Protein AF-A0A671SHD4-F1 (afdb_monomer_lite)

Sequence (55 aa):
MGNRGMEDLIPLVNGLQDAFSAIGQNANLDLPQIAVVGGQSAGKSSVLENFVGTV

Foldseek 3Di:
DDPVVCLVVVVVLVVVCVVCVVVVHPPPPPRDDDDDDDDPPPCSVVVVCVVNPHD

Secondary structure (DSSP, 8-state):
---HHHHHHHHHHHHHHHHHHHTT---S-----------TTS-HHHHHHHHH---

Organism: NCBI:txid1608454

Structure (mmCIF, N/CA/C/O backbone):
data_AF-A0A671SHD4-F1
#
_entry.id   AF-A0A671SHD4-F1
#
loop_
_atom_site.group_PDB
_atom_site.id
_atom_site.type_symbol
_atom_site.label_atom_id
_atom_site.label_alt_id
_atom_site.label_comp_id
_atom_site.label_asym_id
_atom_site.label_entity_id
_atom_site.label_seq_id
_atom_site.pdbx_PDB_ins_code
_atom_site.Cartn_x
_atom_site.Cartn_y
_atom_site.Cartn_z
_atom_site.occupancy
_atom_site.B_iso_or_equiv
_atom_site.auth_seq_id
_atom_site.auth_comp_id
_atom_site.auth_asym_id
_atom_site.auth_atom_id
_atom_site.pdbx_PDB_model_num
ATOM 1 N N . MET A 1 1 ? 14.173 -5.094 -18.166 1.00 49.81 1 MET A N 1
ATOM 2 C CA . MET A 1 1 ? 13.792 -3.668 -18.226 1.00 49.81 1 MET A CA 1
ATOM 3 C C . MET A 1 1 ? 12.745 -3.468 -17.148 1.00 49.81 1 MET A C 1
ATOM 5 O O . MET A 1 1 ? 11.699 -4.091 -17.251 1.00 49.81 1 MET A O 1
ATOM 9 N N . GLY A 1 2 ? 13.089 -2.763 -16.067 1.00 63.53 2 GLY A N 1
ATOM 10 C CA . GLY A 1 2 ? 12.195 -2.550 -14.924 1.00 63.53 2 GLY A CA 1
ATOM 11 C C . GLY A 1 2 ? 10.985 -1.701 -15.306 1.00 63.53 2 GLY A C 1
ATOM 12 O O . GLY A 1 2 ? 11.037 -0.928 -16.270 1.00 63.53 2 GLY A O 1
ATOM 13 N N . ASN A 1 3 ? 9.886 -1.875 -14.576 1.00 67.69 3 ASN A N 1
ATOM 14 C CA . ASN A 1 3 ? 8.661 -1.105 -14.756 1.00 67.69 3 ASN A CA 1
ATOM 15 C C . ASN A 1 3 ? 8.872 0.330 -14.245 1.00 67.69 3 ASN A C 1
ATOM 17 O O . ASN A 1 3 ? 8.352 0.689 -13.196 1.00 67.69 3 ASN A O 1
ATOM 21 N N . ARG A 1 4 ? 9.598 1.157 -15.010 1.00 70.44 4 ARG A N 1
ATOM 22 C CA . ARG A 1 4 ? 9.896 2.568 -14.685 1.00 70.44 4 ARG A CA 1
ATOM 23 C C . ARG A 1 4 ? 8.656 3.381 -14.305 1.00 70.44 4 ARG A C 1
ATOM 25 O O . ARG A 1 4 ? 8.711 4.212 -13.418 1.00 70.44 4 ARG A O 1
ATOM 32 N N . GLY A 1 5 ? 7.511 3.091 -14.928 1.00 73.38 5 GLY A N 1
ATOM 33 C CA . GLY A 1 5 ? 6.246 3.727 -14.556 1.00 73.38 5 GLY A CA 1
ATOM 34 C C . GLY A 1 5 ? 5.800 3.410 -13.123 1.00 73.38 5 GLY A C 1
ATOM 35 O O . GLY A 1 5 ? 5.224 4.267 -12.473 1.00 73.38 5 GLY A O 1
ATOM 36 N N . MET A 1 6 ? 6.081 2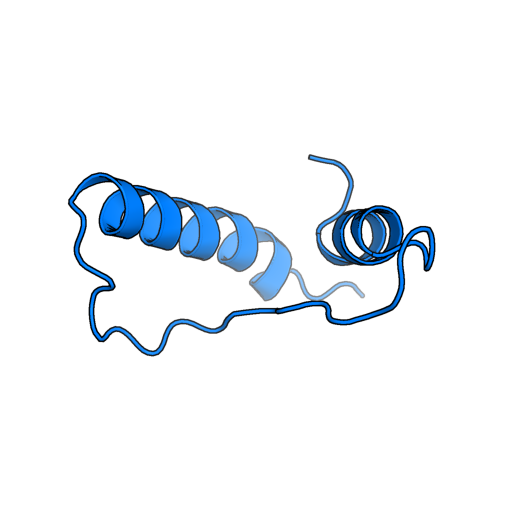.210 -12.602 1.00 73.62 6 MET A N 1
ATOM 37 C CA . MET A 1 6 ? 5.792 1.869 -11.204 1.00 73.62 6 MET A CA 1
ATOM 38 C C . MET A 1 6 ? 6.799 2.477 -10.227 1.00 73.62 6 MET A C 1
ATOM 40 O O . MET A 1 6 ? 6.398 2.824 -9.124 1.00 73.62 6 MET A O 1
ATOM 44 N N . GLU A 1 7 ? 8.060 2.646 -10.626 1.00 77.69 7 GLU A N 1
ATOM 45 C CA . GLU A 1 7 ? 9.094 3.273 -9.786 1.00 77.69 7 GLU A CA 1
ATOM 46 C C . GLU A 1 7 ? 8.693 4.702 -9.374 1.00 77.69 7 GLU A C 1
ATOM 48 O O . GLU A 1 7 ? 8.874 5.073 -8.218 1.00 77.69 7 GLU A O 1
ATOM 53 N N . ASP A 1 8 ? 8.044 5.458 -10.268 1.00 80.56 8 ASP A N 1
ATOM 54 C CA . ASP A 1 8 ? 7.529 6.803 -9.966 1.00 80.56 8 ASP A CA 1
ATOM 55 C C . ASP A 1 8 ? 6.128 6.791 -9.319 1.00 80.56 8 ASP A C 1
ATOM 57 O O . ASP A 1 8 ? 5.784 7.670 -8.524 1.00 80.56 8 ASP A O 1
ATOM 61 N N . LEU A 1 9 ? 5.290 5.798 -9.646 1.00 83.38 9 LEU A N 1
ATOM 62 C CA . LEU A 1 9 ? 3.919 5.710 -9.131 1.00 83.38 9 LEU A CA 1
ATOM 63 C C . LEU A 1 9 ? 3.845 5.189 -7.692 1.00 83.38 9 LEU A C 1
ATOM 65 O O . LEU A 1 9 ? 2.956 5.617 -6.958 1.00 83.38 9 LEU A O 1
ATOM 69 N N . ILE A 1 10 ? 4.744 4.291 -7.276 1.00 84.69 10 ILE A N 1
ATOM 70 C CA . ILE A 1 10 ? 4.736 3.717 -5.921 1.00 84.69 10 ILE A CA 1
ATOM 71 C C . ILE A 1 10 ? 4.906 4.816 -4.852 1.00 84.69 10 ILE A C 1
ATOM 73 O O . ILE A 1 10 ? 4.046 4.904 -3.973 1.00 84.69 10 ILE A O 1
ATOM 77 N N . PRO A 1 11 ? 5.915 5.712 -4.924 1.00 86.19 11 PRO A N 1
ATOM 78 C CA . PRO A 1 11 ? 6.059 6.800 -3.956 1.00 86.19 11 PRO A CA 1
ATOM 79 C C . PRO A 1 11 ? 4.861 7.757 -3.948 1.00 86.19 11 PRO A C 1
ATOM 81 O O . PRO A 1 11 ? 4.415 8.182 -2.883 1.00 86.19 11 PRO A O 1
ATOM 84 N N . LEU A 1 12 ? 4.307 8.070 -5.127 1.00 87.94 12 LEU A N 1
ATOM 85 C CA . LEU A 1 12 ? 3.149 8.958 -5.264 1.00 87.94 12 LEU A CA 1
ATOM 86 C C . LEU A 1 12 ? 1.899 8.372 -4.595 1.00 87.94 12 LEU A C 1
ATOM 88 O O . LEU A 1 12 ? 1.211 9.057 -3.837 1.00 87.94 12 LEU A O 1
ATOM 92 N N . VAL A 1 13 ? 1.604 7.105 -4.883 1.00 86.69 13 VAL A N 1
ATOM 93 C CA . VAL A 1 13 ? 0.440 6.399 -4.341 1.00 86.69 13 VAL A CA 1
ATOM 94 C C . VAL A 1 13 ? 0.582 6.198 -2.831 1.00 86.69 13 VAL A C 1
ATOM 96 O O . VAL A 1 13 ? -0.399 6.403 -2.116 1.00 86.69 13 VAL A O 1
ATOM 99 N N . ASN A 1 14 ? 1.785 5.890 -2.335 1.00 86.25 14 ASN A N 1
ATOM 100 C CA . ASN A 1 14 ? 2.055 5.808 -0.896 1.00 86.25 14 ASN A CA 1
ATOM 101 C C . ASN A 1 14 ? 1.819 7.160 -0.205 1.00 86.25 14 ASN A C 1
ATOM 103 O O . ASN A 1 14 ? 1.078 7.222 0.771 1.00 86.25 14 ASN A O 1
ATOM 107 N N . GLY A 1 15 ? 2.341 8.260 -0.762 1.00 87.44 15 GLY A N 1
ATOM 108 C CA . GLY A 1 15 ? 2.151 9.597 -0.189 1.00 87.44 15 GLY A CA 1
ATOM 109 C C . GLY A 1 15 ? 0.684 10.043 -0.138 1.00 87.44 15 GLY A C 1
ATOM 110 O O . GLY A 1 15 ? 0.256 10.674 0.829 1.00 87.44 15 GLY A O 1
ATOM 111 N N . LEU A 1 16 ? -0.117 9.684 -1.147 1.00 86.56 16 LEU A N 1
ATOM 112 C CA . LEU A 1 16 ? -1.564 9.918 -1.119 1.00 86.56 16 LEU A CA 1
ATOM 113 C C . LEU A 1 16 ? -2.247 9.088 -0.027 1.00 86.56 16 LEU A C 1
ATOM 115 O O . LEU A 1 16 ? -3.057 9.629 0.726 1.00 86.56 16 LEU A O 1
ATOM 119 N N . GLN A 1 17 ? -1.917 7.798 0.086 1.00 84.50 17 GLN A N 1
ATOM 120 C CA . GLN A 1 17 ? -2.474 6.929 1.127 1.00 84.50 17 GLN A CA 1
ATOM 121 C C . GLN A 1 17 ? -2.135 7.424 2.537 1.00 84.50 17 GLN A C 1
ATOM 123 O 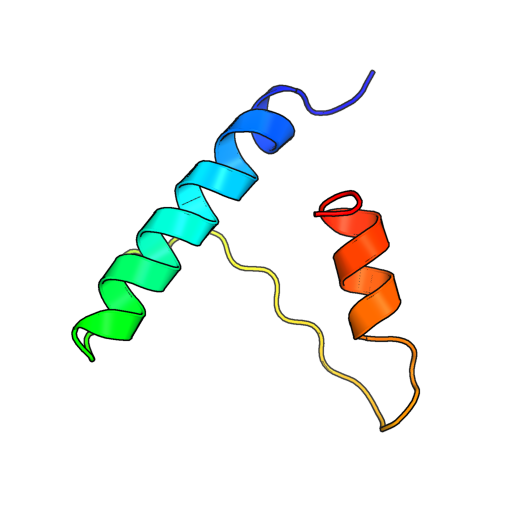O . GLN A 1 17 ? -3.015 7.417 3.400 1.00 84.50 17 GLN A O 1
ATOM 128 N N . ASP A 1 18 ? -0.915 7.915 2.756 1.00 85.31 18 ASP A N 1
ATOM 129 C CA . ASP A 1 18 ? -0.492 8.501 4.029 1.00 85.31 18 ASP A CA 1
ATOM 130 C C . ASP A 1 18 ? -1.292 9.769 4.355 1.00 85.31 18 ASP A C 1
ATOM 132 O O . ASP A 1 18 ? -1.793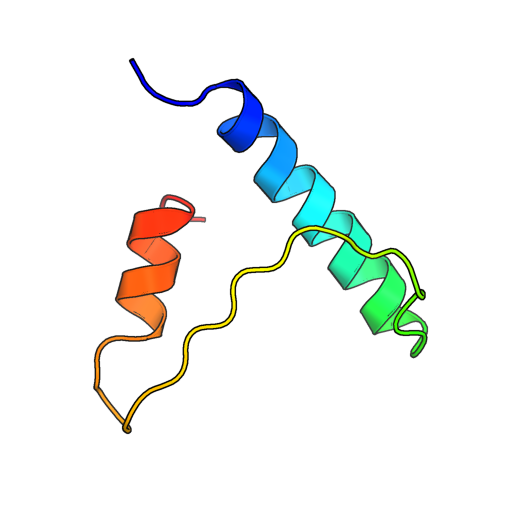 9.922 5.472 1.00 85.31 18 ASP A O 1
ATOM 136 N N . ALA A 1 19 ? -1.487 10.655 3.370 1.00 86.62 19 ALA A N 1
ATOM 137 C CA . ALA A 1 19 ? -2.266 11.881 3.541 1.00 86.62 19 ALA A CA 1
ATOM 138 C C . ALA A 1 19 ? -3.736 11.598 3.898 1.00 86.62 19 ALA A C 1
ATOM 140 O O . ALA A 1 19 ? -4.296 12.259 4.775 1.00 86.62 19 ALA A O 1
ATOM 141 N N . PHE A 1 20 ? -4.355 10.602 3.257 1.00 83.38 20 PHE A N 1
ATOM 142 C CA . PHE A 1 20 ? -5.730 10.194 3.556 1.00 83.38 20 PHE A CA 1
ATOM 143 C C . PHE A 1 20 ? -5.842 9.481 4.911 1.00 83.38 20 PHE A C 1
ATOM 145 O O . PHE A 1 20 ? -6.709 9.817 5.725 1.00 83.38 20 PHE A O 1
ATOM 152 N N . SER A 1 21 ? -4.902 8.587 5.219 1.00 81.75 21 SER A N 1
ATOM 153 C CA . SER A 1 21 ? -4.835 7.913 6.521 1.00 81.75 21 SER A CA 1
ATOM 154 C C . SER A 1 21 ? -4.681 8.911 7.675 1.00 81.75 21 SER A C 1
ATOM 156 O O . SER A 1 21 ? -5.332 8.758 8.710 1.00 81.75 21 SER A O 1
ATOM 158 N N . ALA A 1 22 ? -3.892 9.976 7.488 1.00 83.69 22 ALA A N 1
ATOM 159 C CA . ALA A 1 22 ? -3.662 11.014 8.494 1.00 83.69 22 ALA A CA 1
ATOM 160 C C . ALA A 1 22 ? -4.920 11.828 8.849 1.00 83.69 22 ALA A C 1
ATOM 162 O O . ALA A 1 22 ? -5.048 12.297 9.980 1.00 83.69 22 ALA A O 1
ATOM 163 N N . ILE A 1 23 ? -5.866 11.980 7.917 1.00 83.56 23 ILE A N 1
ATOM 164 C CA . ILE A 1 23 ? -7.135 12.692 8.152 1.00 83.56 23 ILE A CA 1
ATOM 165 C C . ILE A 1 23 ? -8.263 11.761 8.627 1.00 83.56 23 ILE A C 1
ATOM 167 O O . ILE A 1 23 ? -9.413 12.188 8.739 1.00 83.56 23 ILE A O 1
ATOM 171 N N . GLY A 1 24 ? -7.958 10.485 8.901 1.00 71.62 24 GLY A N 1
ATOM 172 C CA . GLY A 1 24 ? -8.933 9.487 9.354 1.00 71.62 24 GLY A CA 1
ATOM 173 C C . GLY A 1 24 ? -9.997 9.147 8.307 1.00 71.62 24 GLY A C 1
ATOM 174 O O . GLY A 1 24 ? -11.031 8.566 8.635 1.00 71.62 24 GLY A O 1
ATOM 175 N N . GLN A 1 25 ? -9.762 9.526 7.052 1.00 66.88 25 GLN A N 1
ATOM 176 C CA . GLN A 1 25 ? -10.593 9.156 5.921 1.00 66.88 25 GLN A CA 1
ATOM 177 C C . GLN A 1 25 ? -9.815 8.120 5.125 1.00 66.88 25 GLN A C 1
ATOM 179 O O . GLN A 1 25 ? -8.826 8.450 4.483 1.00 66.88 25 GLN A O 1
ATOM 184 N N . ASN A 1 26 ? -10.294 6.878 5.083 1.00 64.06 26 ASN A N 1
ATOM 185 C CA . ASN A 1 26 ? -10.003 6.067 3.908 1.00 64.06 26 ASN A CA 1
ATOM 186 C C . ASN A 1 26 ? -10.751 6.748 2.769 1.00 64.06 26 ASN A C 1
ATOM 188 O O . ASN A 1 26 ? -11.955 6.543 2.611 1.00 64.06 26 ASN A O 1
ATOM 192 N N . ALA A 1 27 ? -10.083 7.657 2.054 1.00 60.44 27 ALA A N 1
ATOM 193 C CA . ALA A 1 27 ? -10.668 8.195 0.846 1.00 60.44 27 ALA A CA 1
ATOM 194 C C . ALA A 1 27 ? -11.069 6.999 -0.005 1.00 60.44 27 ALA A C 1
ATOM 196 O O . ALA A 1 27 ? -10.260 6.098 -0.216 1.00 60.44 27 ALA A O 1
ATOM 197 N N . ASN A 1 28 ? -12.321 6.980 -0.457 1.00 65.25 28 ASN A N 1
ATOM 198 C CA . ASN A 1 28 ? -12.853 5.943 -1.336 1.00 65.25 28 ASN A CA 1
ATOM 199 C C . ASN A 1 28 ? -12.286 6.116 -2.759 1.00 65.25 28 ASN A C 1
ATOM 201 O O . ASN A 1 28 ? -13.012 6.155 -3.749 1.00 65.25 28 ASN A O 1
ATOM 205 N N . LEU A 1 29 ? -10.982 6.363 -2.827 1.00 66.44 29 LEU A N 1
ATOM 206 C CA . LEU A 1 29 ? -10.157 6.313 -4.004 1.00 66.44 29 LEU A CA 1
ATOM 207 C C . LEU A 1 29 ? -9.675 4.871 -4.051 1.00 66.44 29 LEU A C 1
ATOM 209 O O . LEU A 1 29 ? -8.908 4.458 -3.183 1.00 66.44 29 LEU A O 1
ATOM 213 N N . ASP A 1 30 ? -10.130 4.119 -5.050 1.00 73.38 30 ASP A N 1
ATOM 214 C CA . ASP A 1 30 ? -9.626 2.777 -5.354 1.00 73.38 30 ASP A CA 1
ATOM 215 C C . ASP A 1 30 ? -8.189 2.883 -5.896 1.00 73.38 30 ASP A C 1
ATOM 217 O O . ASP A 1 30 ? -7.903 2.632 -7.069 1.00 73.38 30 ASP A O 1
ATOM 221 N N . LEU A 1 31 ? -7.272 3.343 -5.042 1.00 78.75 31 LEU A N 1
ATOM 222 C CA . LEU A 1 31 ? -5.850 3.360 -5.327 1.00 78.75 31 LEU A CA 1
ATOM 223 C C . LEU A 1 31 ? -5.336 1.915 -5.307 1.00 78.75 31 LEU A C 1
ATOM 225 O O . LEU A 1 31 ? -5.733 1.127 -4.447 1.00 78.75 31 LEU A O 1
ATOM 229 N N . PRO A 1 32 ? -4.425 1.551 -6.220 1.00 78.62 32 PRO A N 1
ATOM 230 C CA . PRO A 1 32 ? -3.813 0.233 -6.198 1.00 78.62 32 PRO A CA 1
ATOM 231 C C . PRO A 1 32 ? -2.993 0.053 -4.912 1.00 78.62 32 PRO A C 1
ATOM 233 O O . PRO A 1 32 ? -2.089 0.835 -4.621 1.00 78.62 32 PRO A O 1
ATOM 236 N N . GLN A 1 33 ? -3.313 -0.993 -4.149 1.00 80.00 33 GLN A N 1
ATOM 237 C CA . GLN A 1 33 ? -2.684 -1.333 -2.871 1.00 80.00 33 GLN A CA 1
ATOM 238 C C . GLN A 1 33 ? -2.155 -2.767 -2.892 1.00 80.00 33 GLN A C 1
ATOM 240 O O . GLN A 1 33 ? -2.750 -3.655 -3.504 1.00 80.00 33 GLN A O 1
ATOM 245 N N . ILE A 1 34 ? -1.050 -3.007 -2.185 1.00 82.62 34 ILE A N 1
ATOM 246 C CA . ILE A 1 34 ? -0.486 -4.345 -1.983 1.00 82.62 34 ILE A CA 1
ATOM 247 C C . ILE A 1 34 ? -0.556 -4.663 -0.494 1.00 82.62 34 ILE A C 1
ATOM 249 O O . ILE A 1 34 ? 0.120 -4.035 0.317 1.00 82.62 34 ILE A O 1
ATOM 253 N N . ALA A 1 35 ? -1.361 -5.661 -0.136 1.00 83.38 35 ALA A N 1
ATOM 254 C CA . ALA A 1 35 ? -1.439 -6.182 1.222 1.00 83.38 35 ALA A CA 1
ATOM 255 C C . ALA A 1 35 ? -0.752 -7.549 1.298 1.00 83.38 35 ALA A C 1
ATOM 257 O O . ALA A 1 35 ? -1.003 -8.432 0.477 1.00 83.38 35 ALA A O 1
ATOM 258 N N . VAL A 1 36 ? 0.093 -7.743 2.312 1.00 86.69 36 VAL A N 1
ATOM 259 C CA . VAL A 1 36 ? 0.780 -9.017 2.553 1.00 86.69 36 VAL A CA 1
ATOM 260 C C . VAL A 1 36 ? 0.198 -9.680 3.795 1.00 86.69 36 VAL A C 1
ATOM 262 O O . VAL A 1 36 ? 0.285 -9.149 4.901 1.00 86.69 36 VAL A O 1
ATOM 265 N N . VAL A 1 37 ? -0.367 -10.873 3.617 1.00 92.19 37 VAL A N 1
ATOM 266 C CA . VAL A 1 37 ? -0.957 -11.687 4.688 1.00 92.19 37 VAL A CA 1
ATOM 267 C C . VAL A 1 37 ? -0.139 -12.957 4.904 1.00 92.19 37 VAL A C 1
ATOM 269 O O . VAL A 1 37 ? 0.313 -13.590 3.955 1.00 92.19 37 VAL A O 1
ATOM 272 N N . GLY A 1 38 ? 0.081 -13.338 6.163 1.00 92.31 38 GLY A N 1
ATOM 273 C CA . GLY A 1 38 ? 0.846 -14.541 6.493 1.00 92.31 38 GLY A CA 1
ATOM 274 C C . GLY A 1 38 ? 1.214 -14.650 7.971 1.00 92.31 38 GLY A C 1
ATOM 275 O O . GLY A 1 38 ? 1.121 -13.678 8.727 1.00 92.31 38 GLY A O 1
ATOM 276 N N . GLY A 1 39 ? 1.666 -15.841 8.373 1.00 94.75 39 GLY A N 1
ATOM 277 C CA . GLY A 1 39 ? 2.053 -16.148 9.752 1.00 94.75 39 GLY A CA 1
ATOM 278 C C . GLY A 1 39 ? 3.138 -15.222 10.317 1.00 94.75 39 GLY A C 1
ATOM 279 O O . GLY A 1 39 ? 3.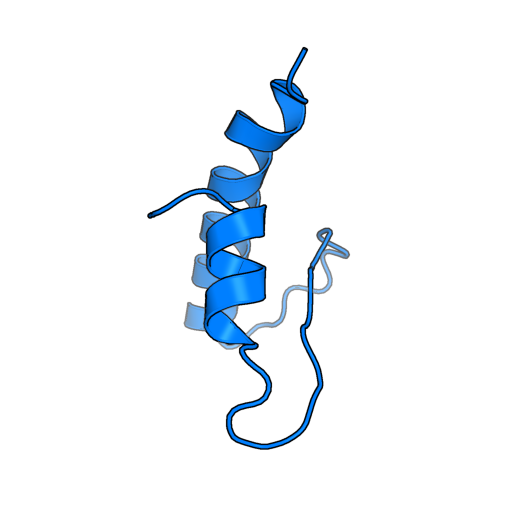820 -14.480 9.595 1.00 94.75 39 GLY A O 1
ATOM 280 N N . GLN A 1 40 ? 3.306 -15.233 11.639 1.00 93.56 40 GLN A N 1
ATOM 281 C CA . GLN A 1 40 ? 4.429 -14.551 12.283 1.00 93.56 40 GLN A CA 1
ATOM 282 C C . GLN A 1 40 ? 5.751 -15.072 11.692 1.00 93.56 40 GLN A C 1
ATOM 284 O O . GLN A 1 40 ? 5.887 -16.262 11.438 1.00 93.56 40 GLN A O 1
ATOM 289 N N . SER A 1 41 ? 6.721 -14.184 11.454 1.00 90.88 41 SER A N 1
ATOM 290 C CA . SER A 1 41 ? 8.044 -14.539 10.904 1.00 90.88 41 SER A CA 1
ATOM 291 C C . SER A 1 41 ? 8.062 -15.095 9.464 1.00 90.88 41 SER A C 1
ATOM 293 O O . SER A 1 41 ? 9.125 -15.404 8.946 1.00 90.88 41 SER A O 1
ATOM 295 N N . ALA A 1 42 ? 6.936 -15.109 8.741 1.00 91.81 42 ALA A N 1
ATOM 296 C CA . ALA A 1 42 ? 6.883 -15.537 7.332 1.00 91.81 42 ALA A CA 1
ATOM 297 C C . ALA A 1 42 ? 7.610 -14.602 6.330 1.00 91.81 42 ALA A C 1
ATOM 299 O O . ALA A 1 42 ? 7.422 -14.731 5.126 1.00 91.81 42 ALA A O 1
ATOM 300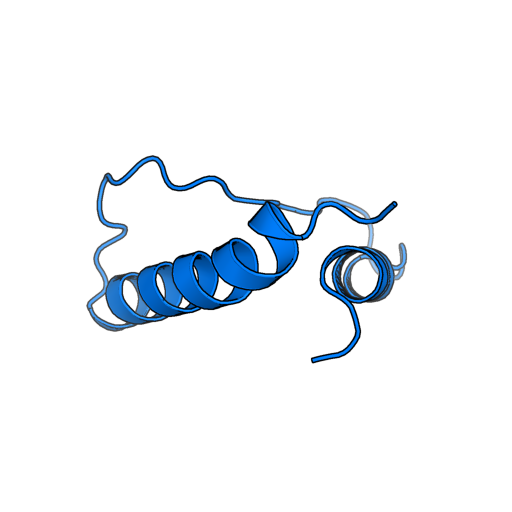 N N . GLY A 1 43 ? 8.388 -13.622 6.803 1.00 91.06 43 GLY A N 1
ATOM 301 C CA . GLY A 1 43 ? 9.125 -12.697 5.934 1.00 91.06 43 GLY A CA 1
ATOM 302 C C . GLY A 1 43 ? 8.278 -11.607 5.268 1.00 91.06 43 GLY A C 1
ATOM 303 O O . GLY A 1 43 ? 8.692 -11.064 4.253 1.00 91.06 43 GLY A O 1
ATOM 304 N N . LYS A 1 44 ? 7.106 -11.259 5.824 1.00 91.88 44 LYS A N 1
ATOM 305 C CA . LYS A 1 44 ? 6.181 -10.257 5.249 1.00 91.88 44 LYS A CA 1
ATOM 306 C C . LYS A 1 44 ? 6.859 -8.920 4.911 1.00 91.88 44 LYS A C 1
ATOM 308 O O . LYS A 1 44 ? 6.637 -8.392 3.829 1.00 91.88 44 LYS A O 1
ATOM 313 N N . SER A 1 45 ? 7.702 -8.409 5.811 1.00 87.69 45 SER A N 1
ATOM 314 C CA . SER A 1 45 ? 8.452 -7.165 5.596 1.00 87.69 45 SER A CA 1
ATOM 315 C C . SER A 1 45 ? 9.479 -7.305 4.474 1.00 87.69 45 SER A C 1
ATOM 317 O O . SER A 1 45 ? 9.496 -6.479 3.575 1.00 87.69 45 SER A O 1
ATOM 319 N N . SER A 1 46 ? 10.236 -8.406 4.441 1.00 89.81 46 SER A N 1
ATOM 320 C CA . SER A 1 46 ? 11.211 -8.667 3.374 1.00 89.81 46 SER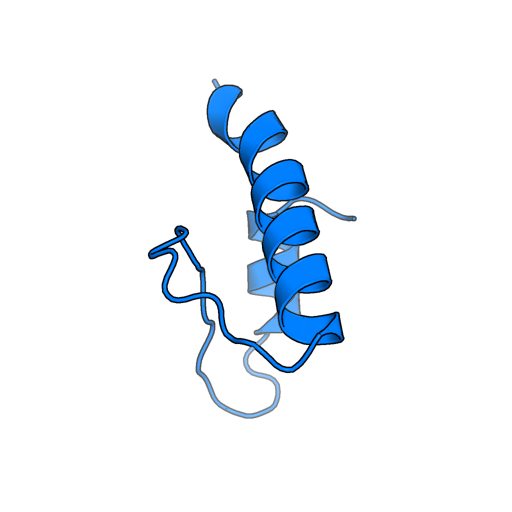 A CA 1
ATOM 321 C C . SER A 1 46 ? 10.568 -8.834 1.998 1.00 89.81 46 SER A C 1
ATOM 323 O O . SER A 1 46 ? 11.170 -8.480 0.989 1.00 89.81 46 SER A O 1
ATOM 325 N N . VAL A 1 47 ? 9.335 -9.349 1.932 1.00 86.81 47 VAL A N 1
ATOM 326 C CA . VAL A 1 47 ? 8.566 -9.397 0.678 1.00 86.81 47 VAL A CA 1
ATOM 327 C C . VAL A 1 47 ? 8.222 -7.986 0.200 1.00 86.81 47 VAL A C 1
ATOM 329 O O . VAL A 1 47 ? 8.394 -7.706 -0.981 1.00 86.81 47 VAL A O 1
ATOM 332 N N . LEU A 1 48 ? 7.783 -7.096 1.096 1.00 84.56 48 LEU A N 1
ATOM 333 C CA . LEU A 1 48 ? 7.484 -5.701 0.751 1.00 84.56 48 LEU A CA 1
ATOM 334 C C . LEU A 1 48 ? 8.745 -4.923 0.352 1.00 84.56 48 LEU A C 1
ATOM 336 O O . LEU A 1 48 ? 8.725 -4.227 -0.658 1.00 84.56 48 LEU A O 1
ATOM 340 N N . GLU A 1 49 ? 9.845 -5.089 1.087 1.00 85.06 49 GLU A N 1
ATOM 341 C CA . GLU A 1 49 ? 11.142 -4.452 0.805 1.00 85.06 49 GLU A CA 1
ATOM 342 C C . GLU A 1 49 ? 11.686 -4.858 -0.569 1.00 85.06 49 GLU A C 1
ATOM 344 O O . GLU A 1 49 ? 12.111 -4.008 -1.349 1.00 85.06 49 GLU A O 1
ATOM 349 N N . ASN A 1 50 ? 11.603 -6.146 -0.913 1.00 83.19 50 ASN A N 1
ATOM 350 C CA . ASN A 1 50 ? 12.002 -6.628 -2.236 1.00 83.19 50 ASN A CA 1
ATOM 351 C C . ASN A 1 50 ? 11.101 -6.101 -3.362 1.00 83.19 50 ASN A C 1
ATOM 353 O O . ASN A 1 50 ? 11.545 -6.023 -4.505 1.00 83.19 50 ASN A O 1
ATOM 357 N N . PHE A 1 51 ? 9.837 -5.789 -3.061 1.00 78.94 51 PHE A N 1
ATOM 358 C CA . PHE A 1 51 ? 8.863 -5.341 -4.055 1.00 78.94 51 PHE A CA 1
ATOM 359 C C . PHE A 1 51 ? 8.943 -3.836 -4.321 1.00 78.94 51 PHE A C 1
ATOM 361 O O . PHE A 1 51 ? 8.845 -3.407 -5.467 1.00 78.94 51 PHE A O 1
ATOM 368 N N . VAL A 1 52 ? 9.119 -3.042 -3.265 1.00 74.38 52 VAL A N 1
ATOM 369 C CA . VAL A 1 52 ? 9.236 -1.579 -3.343 1.00 74.38 52 VAL A CA 1
ATOM 370 C C . VAL A 1 52 ? 10.661 -1.156 -3.724 1.00 74.38 52 VAL A C 1
ATOM 372 O O . VAL A 1 52 ? 10.845 -0.095 -4.314 1.00 74.38 52 VAL A O 1
ATOM 375 N N . GLY A 1 53 ? 11.661 -2.003 -3.453 1.00 70.38 53 GLY A N 1
ATOM 376 C CA . GLY A 1 53 ? 13.054 -1.576 -3.379 1.00 70.38 53 GLY A CA 1
ATOM 377 C C . GLY A 1 53 ? 13.279 -0.871 -2.044 1.00 70.38 53 GLY A C 1
ATOM 378 O O . GLY A 1 53 ? 12.381 -0.205 -1.536 1.00 70.38 53 GLY A O 1
ATOM 379 N N . THR A 1 54 ? 14.442 -1.078 -1.427 1.00 58.28 54 THR A N 1
ATOM 380 C CA . THR A 1 54 ? 14.794 -0.484 -0.131 1.00 58.28 54 THR A CA 1
ATOM 381 C C . THR A 1 54 ? 14.404 0.997 -0.096 1.00 58.28 54 THR A C 1
ATOM 383 O O . THR A 1 54 ? 14.872 1.763 -0.939 1.00 58.28 54 THR A O 1
ATOM 386 N N . VAL A 1 55 ? 13.529 1.372 0.843 1.00 48.50 55 VAL A N 1
ATOM 387 C CA . VAL A 1 55 ? 13.234 2.780 1.159 1.00 48.50 55 VAL A CA 1
ATOM 388 C C . VAL A 1 55 ? 14.459 3.419 1.803 1.00 48.50 55 VAL A C 1
ATOM 390 O O . VAL A 1 55 ? 15.125 2.715 2.599 1.00 48.50 55 VAL A O 1
#

InterPro domains:
  IPR027417 P-loop containing nucleoside triphosphate hydrolase [G3DSA:3.40.50.300] (5-55)
  IPR027417 P-loop containing nucleoside triphosphate hydrolase [SSF52540] (3-53)

pLDDT: mean 79.62, std 10.8, range [48.5, 94.75]

Radius of gyration: 13.13 Å; chains: 1; bounding box: 28×29×30 Å